Protein AF-A0A6J1DW46-F1 (afdb_monomer)

InterPro domains:
  IPR002769 Translation initiation factor IF6 [PF01912] (4-79)
  IPR002769 Translation initiation factor IF6 [PTHR10784] (1-80)
  IPR002769 Translation initiation factor IF6 [SM00654] (3-91)

Secondary structure (DSSP, 8-state):
------BTTBS-HHHHEEE-SS-EEEETTS-HHHHHHHHHHHTTTS-EEEE-BTTBS-HHHH-EEETTEEE--TT--TTSTHHHHHHHHH--

Foldseek 3Di:
DDDQDAWPNHSPQLQQWDDEQAAIEGEPPTDVVNVVVCCVVPVVPHYYYYDDFLNDRRDSVQWDDYLQDIDHDPSGDPPDCRVVVRCVSNPD

Solvent-accessible surface area (backbone atoms only — not comparable to full-atom values): 5539 Å² total; per-residue (Å²): 135,90,81,89,66,58,52,91,90,34,76,63,46,62,36,33,27,40,82,45,91,52,40,31,41,34,31,52,92,62,59,65,71,51,55,51,55,49,42,75,76,30,58,92,79,29,60,76,43,77,33,48,52,64,89,36,46,48,43,25,70,62,36,55,65,52,74,89,49,73,45,72,54,92,70,53,54,85,87,41,68,46,54,58,50,55,53,56,72,70,67,116

Organism: Momordica charantia (NCBI:txid3673)

Mean predicted aligned error: 6.91 Å

Structure (mmCIF, N/CA/C/O backbone):
data_AF-A0A6J1DW46-F1
#
_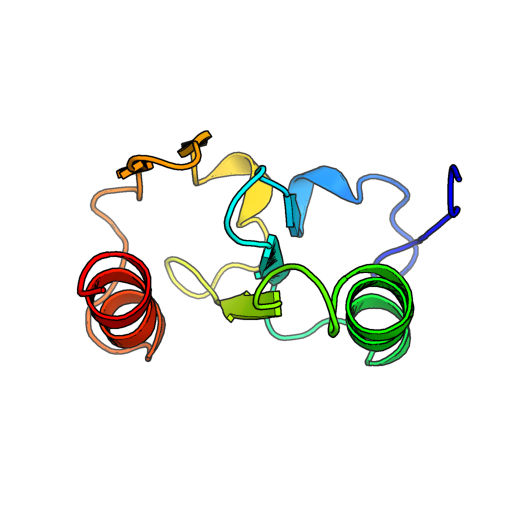entry.id   AF-A0A6J1DW46-F1
#
loop_
_atom_site.group_PDB
_atom_site.id
_atom_site.type_symbol
_atom_site.label_atom_id
_atom_site.label_alt_id
_atom_site.label_comp_id
_atom_site.label_asym_id
_atom_site.label_entity_id
_atom_site.label_seq_id
_atom_site.pdbx_PDB_ins_code
_atom_site.Cartn_x
_atom_site.Cartn_y
_atom_site.Cartn_z
_atom_site.occupancy
_atom_site.B_iso_or_equiv
_atom_site.auth_seq_id
_atom_site.auth_comp_id
_atom_site.auth_asym_id
_atom_site.auth_atom_id
_atom_site.pdbx_PDB_model_num
ATOM 1 N N . MET A 1 1 ? -8.534 16.059 8.023 1.00 75.38 1 MET A N 1
ATOM 2 C CA . MET A 1 1 ? -7.460 17.021 7.692 1.00 75.38 1 MET A CA 1
ATOM 3 C C . MET A 1 1 ? -6.819 16.572 6.385 1.00 75.38 1 MET A C 1
ATOM 5 O O . MET A 1 1 ? -6.817 15.376 6.135 1.00 75.38 1 MET A O 1
ATOM 9 N N . ALA A 1 2 ? -6.368 17.480 5.517 1.00 80.81 2 ALA A N 1
ATOM 10 C CA . ALA A 1 2 ? -5.710 17.108 4.261 1.00 80.81 2 ALA A CA 1
ATOM 11 C C . ALA A 1 2 ? -4.207 17.396 4.369 1.00 80.81 2 ALA A C 1
ATOM 13 O O . ALA A 1 2 ? -3.792 18.554 4.304 1.00 80.81 2 ALA A O 1
ATOM 14 N N . THR A 1 3 ? -3.408 16.346 4.554 1.00 86.56 3 THR A N 1
ATOM 15 C CA . THR A 1 3 ? -1.951 16.445 4.715 1.00 86.56 3 THR A CA 1
ATOM 16 C C . THR A 1 3 ? -1.270 16.316 3.357 1.00 86.56 3 THR A C 1
ATOM 18 O O . THR A 1 3 ? -1.563 15.405 2.584 1.00 86.56 3 THR A O 1
ATOM 21 N N . ARG A 1 4 ? -0.367 17.249 3.039 1.00 87.12 4 ARG A N 1
ATOM 22 C CA . ARG A 1 4 ? 0.415 17.206 1.797 1.00 87.12 4 ARG A CA 1
ATOM 23 C C . ARG A 1 4 ? 1.640 16.331 2.006 1.00 87.12 4 ARG A C 1
ATOM 25 O O . ARG A 1 4 ? 2.406 16.567 2.934 1.00 87.12 4 ARG A O 1
ATOM 32 N N . LEU A 1 5 ? 1.825 15.355 1.125 1.00 86.44 5 LEU A N 1
ATOM 33 C CA . LEU A 1 5 ? 2.948 14.426 1.161 1.00 86.44 5 LEU A CA 1
ATOM 34 C C . LEU A 1 5 ? 3.564 14.285 -0.224 1.00 86.44 5 LEU A C 1
ATOM 36 O O . LEU A 1 5 ? 2.893 14.475 -1.237 1.00 86.44 5 LEU A O 1
ATOM 40 N N . MET A 1 6 ? 4.849 13.951 -0.243 1.00 86.12 6 MET A N 1
ATOM 41 C CA . MET A 1 6 ? 5.602 13.640 -1.452 1.00 86.12 6 MET A CA 1
ATOM 42 C C . MET A 1 6 ? 6.386 12.355 -1.216 1.00 86.12 6 MET A C 1
ATOM 44 O O . MET A 1 6 ? 6.951 12.156 -0.139 1.00 86.12 6 MET A O 1
ATOM 48 N N . PHE A 1 7 ? 6.426 11.492 -2.224 1.00 83.12 7 PHE A N 1
ATOM 49 C CA . PHE A 1 7 ? 7.208 10.260 -2.206 1.00 83.12 7 PHE A CA 1
ATOM 50 C C . PHE A 1 7 ? 8.398 10.427 -3.147 1.00 83.12 7 PHE A C 1
ATOM 52 O O . PHE A 1 7 ? 8.188 10.550 -4.347 1.00 83.12 7 PHE A O 1
ATOM 59 N N . GLU A 1 8 ? 9.628 10.475 -2.624 1.00 82.69 8 GLU A N 1
ATOM 60 C CA . GLU A 1 8 ? 10.861 10.624 -3.428 1.00 82.69 8 GLU A CA 1
ATOM 61 C C . GLU A 1 8 ? 10.761 11.719 -4.516 1.00 82.69 8 GLU A C 1
ATOM 63 O O . GLU A 1 8 ? 11.107 11.499 -5.672 1.00 82.69 8 GLU A O 1
ATOM 68 N N . ASN A 1 9 ? 10.256 12.905 -4.148 1.00 84.06 9 ASN A N 1
ATOM 69 C CA . ASN A 1 9 ? 10.038 14.044 -5.056 1.00 84.06 9 ASN A CA 1
ATOM 70 C C . ASN A 1 9 ? 8.888 13.871 -6.081 1.00 84.06 9 ASN A C 1
ATOM 72 O O . ASN A 1 9 ? 8.738 14.685 -6.988 1.00 84.06 9 ASN A O 1
ATOM 76 N N . SER A 1 10 ? 8.044 12.848 -5.924 1.00 84.75 10 SER A N 1
ATOM 77 C CA . SER A 1 10 ? 6.795 12.673 -6.670 1.00 84.75 10 SER A CA 1
ATOM 78 C C . SER A 1 10 ? 5.581 13.140 -5.864 1.00 84.75 10 SER A C 1
ATOM 80 O O . SER A 1 10 ? 5.418 12.798 -4.688 1.00 84.75 10 SER A O 1
ATOM 82 N N . CYS A 1 11 ? 4.693 13.883 -6.528 1.00 87.50 11 CYS A N 1
ATOM 83 C CA . CYS A 1 11 ? 3.393 14.295 -5.991 1.00 87.50 11 CYS A CA 1
ATOM 84 C C . CYS A 1 11 ? 2.320 13.195 -6.113 1.00 87.50 11 CYS A C 1
ATOM 86 O O . CYS A 1 11 ? 1.217 13.345 -5.588 1.00 87.50 11 CYS A O 1
ATOM 88 N N . GLU A 1 12 ? 2.615 12.084 -6.792 1.00 88.94 12 GLU A N 1
ATOM 89 C CA . GLU A 1 12 ? 1.658 11.009 -7.070 1.00 88.94 12 GLU A CA 1
ATOM 90 C C . GLU A 1 12 ? 1.548 10.007 -5.908 1.00 88.94 12 GLU A C 1
ATOM 92 O O . GLU A 1 12 ? 1.762 8.807 -6.059 1.00 88.94 12 GLU A O 1
ATOM 97 N N . VAL A 1 13 ? 1.191 10.497 -4.719 1.00 89.25 13 VAL A N 1
ATOM 98 C CA . VAL A 1 13 ? 1.115 9.704 -3.476 1.00 89.25 13 VAL A CA 1
ATOM 99 C C . VAL A 1 13 ? 0.266 8.436 -3.634 1.00 89.25 13 VAL A C 1
ATOM 101 O O . VAL A 1 13 ? 0.667 7.366 -3.183 1.00 89.25 13 VAL A O 1
ATOM 104 N N . GLY A 1 14 ? -0.865 8.527 -4.342 1.00 88.00 14 GLY A N 1
ATOM 105 C CA . GLY A 1 14 ? -1.786 7.404 -4.564 1.00 88.00 14 GLY A CA 1
ATOM 106 C C . GLY A 1 14 ? -1.241 6.276 -5.446 1.00 88.00 14 GLY A C 1
ATOM 107 O O . GLY A 1 14 ? -1.877 5.233 -5.561 1.00 88.00 14 GLY A O 1
ATOM 108 N N . VAL A 1 15 ? -0.074 6.453 -6.072 1.00 89.94 15 VAL A N 1
ATOM 109 C CA . VAL A 1 15 ? 0.628 5.374 -6.781 1.00 89.94 15 VAL A CA 1
ATOM 110 C C . VAL A 1 15 ? 1.390 4.486 -5.800 1.00 89.94 15 VAL A C 1
ATOM 112 O O . VAL A 1 15 ? 1.472 3.273 -5.997 1.00 89.94 15 VAL A O 1
ATOM 115 N N . PHE A 1 16 ? 1.896 5.078 -4.720 1.00 90.12 16 PHE A N 1
ATOM 116 C CA . PHE A 1 16 ? 2.774 4.435 -3.741 1.00 90.12 16 PHE A CA 1
ATOM 117 C C . PHE A 1 16 ? 2.055 4.047 -2.447 1.00 90.12 16 PHE A C 1
ATOM 119 O O . PHE A 1 16 ? 2.625 3.343 -1.617 1.00 90.12 16 PHE A O 1
ATOM 126 N N . SER A 1 17 ? 0.811 4.480 -2.249 1.00 90.12 17 SER A N 1
ATOM 127 C CA . SER A 1 17 ? -0.001 4.089 -1.099 1.00 90.12 17 SER A CA 1
ATOM 128 C C . SER A 1 17 ? -1.431 3.729 -1.489 1.00 90.12 17 SER A C 1
ATOM 130 O O . SER A 1 17 ? -1.957 4.163 -2.515 1.00 90.12 17 SER A O 1
ATOM 132 N N . LYS A 1 18 ? -2.073 2.908 -0.655 1.00 90.50 18 LYS A N 1
ATOM 133 C CA . LYS A 1 18 ? -3.491 2.567 -0.764 1.00 90.50 18 LYS A CA 1
ATOM 134 C C . LYS A 1 18 ? -4.156 2.751 0.588 1.00 90.50 18 LYS A C 1
ATOM 136 O O . LYS A 1 18 ? -3.892 1.991 1.509 1.00 90.50 18 LYS A O 1
ATOM 141 N N . LEU A 1 19 ? -5.036 3.736 0.692 1.00 90.75 19 LEU A N 1
ATOM 142 C CA . LEU A 1 19 ? -5.788 4.005 1.912 1.00 90.75 19 LEU A CA 1
ATOM 143 C C . LEU A 1 19 ? -7.214 3.472 1.771 1.00 90.75 19 LEU A C 1
ATOM 145 O O . LEU A 1 19 ? -7.901 3.775 0.796 1.00 90.75 19 LEU A O 1
ATOM 149 N N . THR A 1 20 ? -7.650 2.678 2.745 1.00 89.12 20 THR A N 1
ATOM 150 C C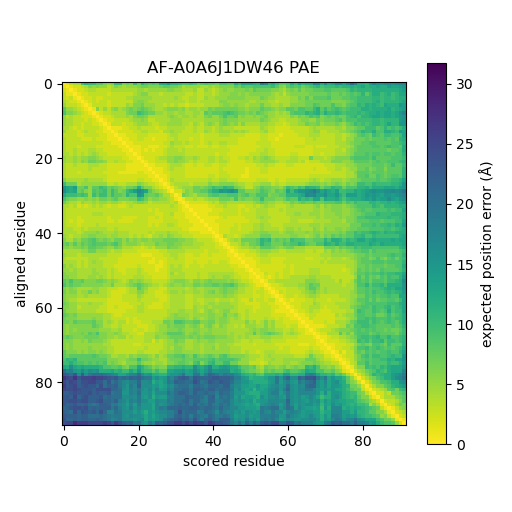A . THR A 1 20 ? -9.029 2.193 2.874 1.00 89.12 20 THR A CA 1
ATOM 151 C C . THR A 1 20 ? -9.554 2.489 4.277 1.00 89.12 20 THR A C 1
ATOM 153 O O . THR A 1 20 ? -8.807 2.927 5.148 1.00 89.12 20 THR A O 1
ATOM 156 N N . ASN A 1 21 ? -10.837 2.221 4.522 1.00 88.50 21 ASN A N 1
ATOM 157 C CA . ASN A 1 21 ? -11.448 2.444 5.835 1.00 88.50 21 ASN A CA 1
ATOM 158 C C . ASN A 1 21 ? -10.930 1.495 6.930 1.00 88.50 21 ASN A C 1
ATOM 160 O O . ASN A 1 21 ? -11.186 1.765 8.096 1.00 88.50 21 ASN A O 1
ATOM 164 N N . ALA A 1 22 ? -10.281 0.381 6.570 1.00 86.88 22 ALA A N 1
ATOM 165 C CA . ALA A 1 22 ? -9.834 -0.636 7.528 1.00 86.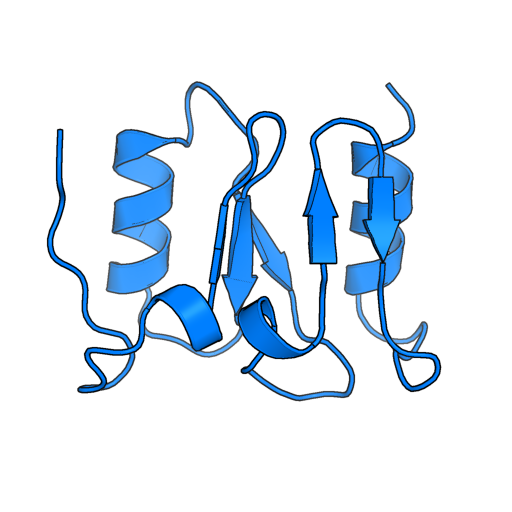88 22 ALA A CA 1
ATOM 166 C C . ALA A 1 22 ? -8.312 -0.798 7.581 1.00 86.88 22 ALA A C 1
ATOM 168 O O . ALA A 1 22 ? -7.787 -1.221 8.599 1.00 86.88 22 ALA A O 1
ATOM 169 N N . TYR A 1 23 ? -7.595 -0.478 6.504 1.00 87.88 23 TYR A N 1
ATOM 170 C CA . TYR A 1 23 ? -6.142 -0.621 6.438 1.00 87.88 23 TYR A CA 1
ATOM 171 C C . TYR A 1 23 ? -5.532 0.389 5.467 1.00 87.88 23 TYR A C 1
ATOM 173 O O . TYR A 1 23 ? -6.164 0.823 4.495 1.00 87.88 23 TYR A O 1
ATOM 181 N N . CYS A 1 24 ? -4.271 0.728 5.709 1.00 89.56 24 CYS A N 1
ATOM 182 C CA . CYS A 1 24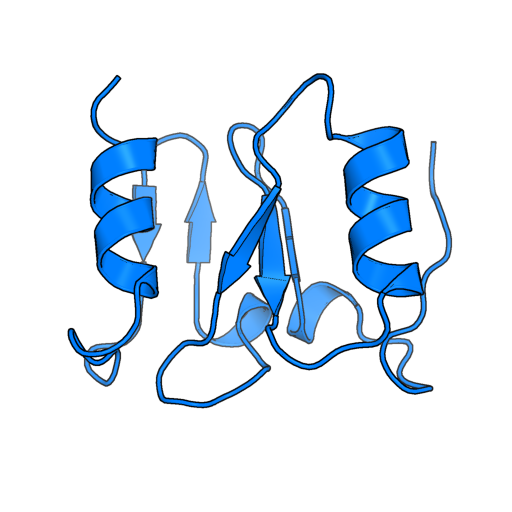 ? -3.458 1.538 4.820 1.00 89.56 24 CYS A CA 1
ATOM 183 C C . CYS A 1 24 ? -2.242 0.727 4.369 1.00 89.56 24 CYS A C 1
ATOM 185 O O . CYS A 1 24 ? -1.525 0.158 5.186 1.00 89.56 24 CYS A O 1
ATOM 187 N N . LEU A 1 25 ? -2.003 0.674 3.064 1.00 88.81 25 LEU A N 1
ATOM 188 C CA . LEU A 1 25 ? -0.815 0.074 2.478 1.00 88.81 25 LEU A CA 1
ATOM 189 C C . LEU A 1 25 ? 0.135 1.167 2.020 1.00 88.81 25 LEU A C 1
ATOM 191 O O . LEU A 1 25 ? -0.283 2.141 1.392 1.00 88.81 25 LEU A O 1
ATOM 195 N N . VAL A 1 26 ? 1.419 0.969 2.278 1.00 89.25 26 VAL A N 1
ATOM 196 C CA . VAL A 1 26 ? 2.493 1.884 1.898 1.00 89.25 26 VAL A CA 1
ATOM 197 C C . VAL A 1 26 ? 3.588 1.096 1.189 1.00 89.25 26 VAL A C 1
ATOM 199 O O . VAL A 1 26 ? 3.953 0.007 1.627 1.00 89.25 26 VAL A O 1
ATOM 202 N N . ALA A 1 27 ? 4.122 1.634 0.096 1.00 87.75 27 ALA A N 1
ATOM 203 C CA . ALA A 1 27 ? 5.222 1.019 -0.630 1.00 87.75 27 ALA A CA 1
ATOM 204 C C . ALA A 1 27 ? 6.479 0.875 0.243 1.00 87.75 27 ALA A C 1
ATOM 206 O O . ALA A 1 27 ? 6.882 1.806 0.945 1.00 87.75 27 ALA A O 1
ATOM 207 N N . ILE A 1 28 ? 7.137 -0.281 0.157 1.00 83.44 28 ILE A N 1
ATOM 208 C CA . ILE A 1 28 ? 8.476 -0.477 0.729 1.00 83.44 28 ILE A CA 1
ATOM 209 C C . ILE A 1 28 ? 9.505 0.308 -0.097 1.00 83.44 28 ILE A C 1
ATOM 211 O O . ILE A 1 28 ? 9.435 0.345 -1.325 1.00 83.44 28 ILE A O 1
ATOM 215 N N . GLY A 1 29 ? 10.486 0.909 0.581 1.00 75.00 29 GLY A N 1
ATOM 216 C CA . GLY A 1 29 ? 11.603 1.600 -0.070 1.00 75.00 29 GLY A CA 1
ATOM 217 C C . GLY A 1 29 ? 11.332 3.064 -0.414 1.00 75.00 29 GLY A C 1
ATOM 218 O O . GLY A 1 29 ? 11.885 3.546 -1.394 1.00 75.00 29 GLY A O 1
ATOM 219 N N . GLY A 1 30 ? 10.464 3.738 0.346 1.00 73.12 30 GLY A N 1
ATOM 220 C CA . GLY A 1 30 ? 10.371 5.201 0.378 1.00 73.12 30 GLY A CA 1
ATOM 221 C C . GLY A 1 30 ? 11.089 5.806 1.581 1.00 73.12 30 GLY A C 1
ATOM 222 O O . GLY A 1 30 ? 11.535 5.084 2.475 1.00 73.12 30 GLY A O 1
ATOM 223 N N . SER A 1 31 ? 11.148 7.139 1.632 1.00 73.62 31 SER A N 1
ATOM 224 C CA . SER A 1 31 ? 11.643 7.857 2.810 1.00 73.62 31 SER A CA 1
ATOM 225 C C . SER A 1 31 ? 10.768 7.575 4.035 1.00 73.62 31 SER A C 1
ATOM 227 O O . SER A 1 31 ? 9.541 7.483 3.932 1.00 73.62 31 SER A O 1
ATOM 229 N N . GLU A 1 32 ? 11.386 7.469 5.215 1.00 79.31 32 GLU A N 1
ATOM 230 C CA . GLU A 1 32 ? 10.649 7.257 6.470 1.00 79.31 32 GLU A CA 1
ATOM 231 C C . GLU A 1 32 ? 9.620 8.359 6.718 1.00 79.31 32 GLU A C 1
ATOM 233 O O . GLU A 1 32 ? 8.524 8.061 7.178 1.00 79.31 32 GLU A O 1
ATOM 238 N N . ASN A 1 33 ? 9.905 9.586 6.271 1.00 84.12 33 ASN A N 1
ATOM 239 C CA . ASN A 1 33 ? 8.983 10.721 6.310 1.00 84.12 33 ASN A CA 1
ATOM 240 C C . ASN A 1 33 ? 7.600 10.390 5.726 1.00 84.12 33 ASN A C 1
ATOM 242 O O . ASN A 1 33 ? 6.589 10.861 6.243 1.00 84.12 33 ASN A O 1
ATOM 246 N N . PHE A 1 34 ? 7.544 9.587 4.657 1.00 85.88 34 PHE A N 1
ATOM 247 C CA . PHE A 1 34 ? 6.280 9.186 4.048 1.00 85.88 34 PHE A CA 1
ATOM 248 C C . PHE A 1 34 ? 5.486 8.286 4.993 1.00 85.88 34 PHE A C 1
ATOM 250 O O . PHE A 1 34 ? 4.330 8.573 5.283 1.00 85.88 34 PHE A O 1
ATOM 257 N N . TYR A 1 35 ? 6.115 7.234 5.522 1.00 87.50 35 TYR A N 1
ATOM 258 C CA . TYR A 1 35 ? 5.469 6.310 6.453 1.00 87.50 35 TYR A CA 1
ATOM 259 C C . TYR A 1 35 ? 5.085 6.992 7.772 1.00 87.50 35 TYR A C 1
ATOM 261 O O . TYR A 1 35 ? 3.953 6.832 8.215 1.00 87.50 35 TYR A O 1
ATOM 269 N N . SER A 1 36 ? 5.976 7.797 8.355 1.00 88.25 36 SER A N 1
ATOM 270 C CA . SER A 1 36 ? 5.721 8.513 9.608 1.00 88.25 36 SER A CA 1
ATOM 271 C C . SER A 1 36 ? 4.530 9.460 9.506 1.00 88.25 36 SER A C 1
ATOM 273 O O . SER A 1 36 ? 3.797 9.611 10.475 1.00 88.25 36 SER A O 1
ATOM 275 N N . ALA A 1 37 ? 4.282 10.063 8.341 1.00 89.19 37 ALA A N 1
ATOM 276 C CA . ALA A 1 37 ? 3.095 10.887 8.148 1.00 89.19 37 ALA A CA 1
ATOM 277 C C . ALA A 1 37 ? 1.793 10.071 8.128 1.00 89.19 37 ALA A C 1
ATOM 279 O O . ALA A 1 37 ? 0.784 10.523 8.665 1.00 89.19 37 ALA A O 1
ATOM 280 N N . PHE A 1 38 ? 1.805 8.867 7.543 1.00 88.69 38 PHE A N 1
ATOM 281 C CA . PHE A 1 38 ? 0.657 7.961 7.640 1.00 88.69 38 PHE A CA 1
ATOM 282 C C . PHE A 1 38 ? 0.479 7.454 9.067 1.00 88.69 38 PHE A C 1
ATOM 284 O O . PHE A 1 38 ? -0.641 7.418 9.552 1.00 88.69 38 PHE A O 1
ATOM 291 N N . GLU A 1 39 ? 1.556 7.092 9.754 1.00 87.38 39 GLU A N 1
ATOM 292 C CA . GLU A 1 39 ? 1.503 6.595 11.129 1.00 87.38 39 GLU A CA 1
ATOM 293 C C . GLU A 1 39 ? 1.043 7.673 12.124 1.00 87.38 39 GLU A C 1
ATOM 295 O O . GLU A 1 39 ? 0.246 7.375 13.008 1.00 87.38 39 GLU A O 1
ATOM 300 N N . ALA A 1 40 ? 1.451 8.931 11.940 1.00 89.88 40 ALA A N 1
ATOM 301 C CA . ALA A 1 40 ? 1.017 10.050 12.777 1.00 89.88 40 ALA A CA 1
ATOM 302 C C . ALA A 1 40 ? -0.499 10.301 12.700 1.00 89.88 40 ALA A C 1
ATOM 304 O O . ALA A 1 40 ? -1.125 10.592 13.716 1.00 89.88 40 ALA A O 1
ATOM 305 N N . GLU A 1 41 ? -1.095 10.166 11.512 1.00 88.31 41 GLU A N 1
ATOM 306 C CA . GLU A 1 41 ? -2.530 10.406 11.303 1.00 88.31 41 GLU A CA 1
ATOM 307 C C . GLU A 1 41 ? -3.385 9.144 11.510 1.00 88.31 41 GLU A C 1
ATOM 309 O O . GLU A 1 41 ? -4.522 9.226 11.973 1.00 88.31 41 GLU A O 1
ATOM 314 N N . LEU A 1 42 ? -2.867 7.967 11.141 1.00 87.56 42 LEU A N 1
ATOM 315 C CA . LEU A 1 42 ? -3.633 6.718 11.046 1.00 87.56 42 LEU A CA 1
ATOM 316 C C . LEU A 1 42 ? -3.221 5.658 12.063 1.00 87.56 42 LEU A C 1
ATOM 318 O O . LEU A 1 42 ? -4.007 4.745 12.293 1.00 87.56 42 LEU A O 1
ATOM 322 N N . GLY A 1 43 ? -2.042 5.752 12.682 1.00 80.38 43 GLY A N 1
ATOM 323 C CA . GLY A 1 43 ? -1.485 4.693 13.534 1.00 80.38 43 GLY A CA 1
ATOM 324 C C . GLY A 1 43 ? -2.348 4.332 14.748 1.00 80.38 43 GLY A C 1
ATOM 325 O O . GLY A 1 43 ? -2.254 3.217 15.252 1.00 80.38 43 GLY A O 1
ATOM 326 N N . GLY A 1 44 ? -3.229 5.237 15.186 1.00 83.25 44 GLY A N 1
ATOM 327 C CA . GLY A 1 44 ? -4.215 4.980 16.244 1.00 83.25 44 GLY A CA 1
ATOM 328 C C . GLY A 1 44 ? -5.589 4.489 15.763 1.00 83.25 44 GLY A C 1
ATOM 329 O O . GLY A 1 44 ? -6.438 4.195 16.599 1.00 83.25 44 GLY A O 1
ATOM 330 N N . LEU A 1 45 ? -5.839 4.435 14.449 1.00 87.12 45 LEU A N 1
ATOM 331 C CA . LEU A 1 45 ? -7.157 4.152 13.858 1.00 87.12 45 LEU A CA 1
ATOM 332 C C . LEU A 1 45 ? -7.153 2.917 12.956 1.00 87.12 45 LEU A C 1
ATOM 334 O O . LEU A 1 45 ? -8.026 2.064 13.088 1.00 87.12 45 LEU A O 1
ATOM 338 N N . ILE A 1 46 ? -6.198 2.833 12.025 1.00 89.31 46 ILE A N 1
ATOM 339 C CA . ILE A 1 46 ? -6.076 1.726 11.073 1.00 89.31 46 ILE A CA 1
ATOM 340 C C . ILE A 1 46 ? -4.614 1.278 10.953 1.00 89.31 46 ILE A C 1
ATOM 342 O O . ILE A 1 46 ? -3.708 2.112 10.967 1.00 89.31 46 ILE A O 1
ATOM 346 N N . PRO A 1 47 ? -4.349 -0.027 10.784 1.00 88.69 47 PRO A N 1
ATOM 347 C CA . PRO A 1 47 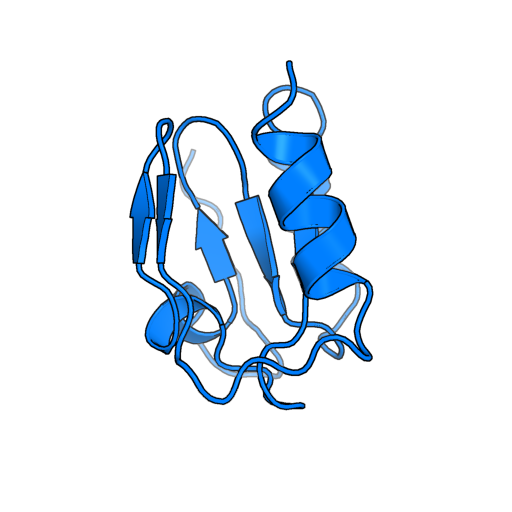? -3.000 -0.529 10.569 1.00 88.69 47 PRO A CA 1
ATOM 348 C C . PRO A 1 47 ? -2.397 0.036 9.277 1.00 88.69 47 PRO A C 1
ATOM 350 O O . PRO A 1 47 ? -2.996 -0.045 8.199 1.00 88.69 47 PRO A O 1
ATOM 353 N N . VAL A 1 48 ? -1.180 0.570 9.388 1.00 87.69 48 VAL A N 1
ATOM 354 C CA . VAL A 1 48 ? -0.360 1.013 8.256 1.00 87.69 48 VAL A CA 1
ATOM 355 C C . VAL A 1 48 ? 0.686 -0.061 7.967 1.00 87.69 48 VAL A C 1
ATOM 357 O O . VAL A 1 48 ? 1.584 -0.301 8.769 1.00 87.69 48 VAL A O 1
ATOM 360 N N . VAL A 1 49 ? 0.580 -0.724 6.818 1.00 85.88 49 VAL A N 1
ATOM 361 C CA . VAL A 1 49 ? 1.420 -1.871 6.458 1.00 85.88 49 VAL A CA 1
ATOM 362 C C . VAL A 1 49 ? 2.330 -1.525 5.291 1.00 85.88 49 VAL A C 1
ATOM 364 O O . VAL A 1 49 ? 1.881 -1.094 4.228 1.00 85.88 49 VAL A O 1
ATOM 367 N N . LYS A 1 50 ? 3.631 -1.754 5.480 1.00 86.75 50 LYS A N 1
ATOM 368 C CA . LYS A 1 50 ? 4.633 -1.620 4.421 1.00 86.75 50 LYS A CA 1
ATOM 369 C C . LYS A 1 50 ? 4.632 -2.879 3.558 1.00 86.75 50 LYS A C 1
ATOM 371 O O . LYS A 1 50 ? 4.921 -3.968 4.050 1.00 86.75 50 LYS A O 1
ATOM 376 N N . VAL A 1 51 ? 4.336 -2.728 2.272 1.00 82.56 51 VAL A N 1
ATOM 377 C CA . VAL A 1 51 ? 4.238 -3.837 1.322 1.00 82.56 51 VAL A CA 1
ATOM 378 C C . VAL A 1 51 ? 4.904 -3.501 -0.012 1.00 82.56 51 VAL A C 1
ATOM 380 O O . VAL A 1 51 ? 4.962 -2.350 -0.438 1.00 82.56 51 VAL A O 1
ATOM 383 N N . SER A 1 52 ? 5.440 -4.523 -0.670 1.00 82.31 52 SER A N 1
ATOM 384 C CA . SER A 1 52 ? 5.858 -4.479 -2.068 1.00 82.31 52 SER A CA 1
ATOM 385 C C . SER A 1 52 ? 5.157 -5.621 -2.786 1.00 82.31 52 SER A C 1
ATOM 387 O O . SER A 1 52 ? 5.015 -6.714 -2.235 1.00 82.31 52 SER A O 1
ATOM 389 N N . ILE A 1 53 ? 4.683 -5.342 -3.993 1.00 81.69 53 ILE A N 1
ATOM 390 C CA . ILE A 1 53 ? 3.994 -6.307 -4.844 1.00 81.69 53 ILE A CA 1
ATOM 391 C C . ILE A 1 53 ? 4.876 -6.502 -6.062 1.00 81.69 53 ILE A C 1
ATOM 393 O O . ILE A 1 53 ? 5.202 -5.524 -6.737 1.00 81.69 53 ILE A O 1
ATOM 397 N N . ASP A 1 54 ? 5.286 -7.748 -6.296 1.00 81.12 54 ASP A N 1
ATOM 398 C CA . ASP A 1 54 ? 6.143 -8.115 -7.430 1.00 81.12 54 ASP A CA 1
ATOM 399 C C . ASP A 1 54 ? 7.478 -7.333 -7.455 1.00 81.12 54 ASP A C 1
ATOM 401 O O . ASP A 1 54 ? 7.959 -6.884 -8.489 1.00 81.12 54 ASP A O 1
ATOM 405 N N . GLY A 1 55 ? 8.037 -7.041 -6.271 1.00 78.56 55 GLY A N 1
ATOM 406 C CA . GLY A 1 55 ? 9.258 -6.233 -6.123 1.00 78.56 55 GLY A CA 1
ATOM 407 C C . GLY A 1 55 ? 9.104 -4.757 -6.517 1.00 78.56 55 GLY A C 1
ATOM 408 O O . GLY A 1 55 ? 10.083 -4.012 -6.526 1.00 78.56 55 GLY A O 1
ATOM 409 N N . THR A 1 56 ? 7.886 -4.304 -6.825 1.00 84.06 56 THR A N 1
ATOM 410 C CA . THR A 1 56 ? 7.618 -2.924 -7.230 1.00 84.06 56 THR A CA 1
ATOM 411 C C . THR A 1 56 ? 7.159 -2.057 -6.058 1.00 84.06 56 THR A C 1
ATOM 413 O O . THR A 1 56 ? 6.711 -2.540 -5.011 1.00 84.06 56 THR A O 1
ATOM 416 N N . ARG A 1 57 ? 7.256 -0.737 -6.254 1.00 85.50 57 ARG A N 1
ATOM 417 C CA . ARG A 1 57 ? 6.820 0.293 -5.296 1.00 85.50 57 ARG A CA 1
ATOM 418 C C . ARG A 1 57 ? 5.454 0.901 -5.646 1.00 85.50 57 ARG A C 1
ATOM 420 O O . ARG A 1 57 ? 4.957 1.752 -4.924 1.00 85.50 57 ARG A O 1
ATOM 427 N N . ILE A 1 58 ? 4.817 0.467 -6.733 1.00 88.50 58 ILE A N 1
ATOM 428 C CA . ILE A 1 58 ? 3.590 1.078 -7.283 1.00 88.50 58 ILE A CA 1
ATOM 429 C C . ILE A 1 58 ? 2.305 0.395 -6.782 1.00 88.50 58 ILE A C 1
ATOM 431 O O . ILE A 1 58 ? 1.372 0.110 -7.538 1.00 88.50 58 ILE A O 1
ATOM 435 N N . ILE A 1 59 ? 2.257 0.117 -5.480 1.00 88.31 59 ILE A N 1
ATOM 436 C CA . ILE A 1 59 ? 1.212 -0.698 -4.845 1.00 88.31 59 ILE A CA 1
ATOM 437 C C . ILE A 1 59 ? -0.202 -0.112 -4.993 1.00 88.31 59 ILE A C 1
ATOM 439 O O . ILE A 1 59 ? -1.175 -0.855 -5.111 1.00 88.31 59 ILE A O 1
ATOM 443 N N . GLY A 1 60 ? -0.330 1.216 -5.046 1.00 88.19 60 GLY A N 1
ATOM 444 C CA . GLY A 1 60 ? -1.618 1.899 -5.146 1.00 88.19 60 GLY A CA 1
ATOM 445 C C . GLY A 1 60 ? -2.290 1.713 -6.509 1.00 88.19 60 GLY A C 1
ATOM 446 O O . GLY A 1 60 ? -3.523 1.735 -6.594 1.00 88.19 60 GLY A O 1
ATOM 447 N N . ARG A 1 61 ? -1.482 1.464 -7.555 1.00 88.56 61 ARG A N 1
ATOM 448 C CA . ARG A 1 61 ? -1.936 1.161 -8.925 1.00 88.56 61 ARG A CA 1
ATOM 449 C C . ARG A 1 61 ? -2.146 -0.327 -9.171 1.00 88.56 61 ARG A C 1
ATOM 451 O O . ARG A 1 61 ? -3.052 -0.676 -9.916 1.00 88.56 61 ARG A O 1
ATOM 458 N N . LEU A 1 62 ? -1.311 -1.182 -8.582 1.00 86.56 62 LEU A N 1
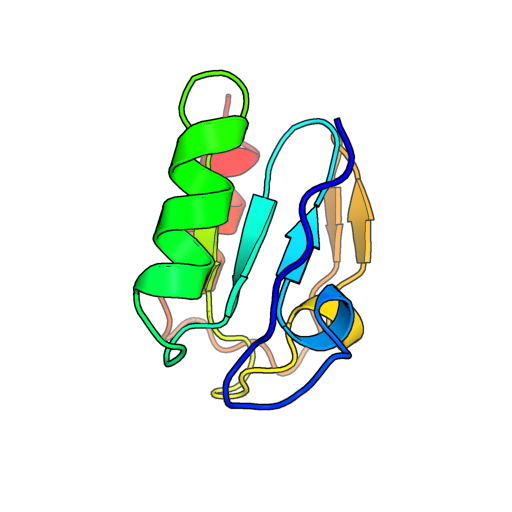ATOM 459 C CA . LEU A 1 62 ? -1.392 -2.631 -8.794 1.00 86.56 62 LEU A CA 1
ATOM 460 C C . LEU A 1 62 ? -2.550 -3.277 -8.033 1.00 86.56 62 LEU A C 1
ATOM 462 O O . LEU A 1 62 ? -3.059 -4.309 -8.463 1.00 86.56 62 LEU A O 1
ATOM 466 N N . CYS A 1 63 ? -2.980 -2.663 -6.929 1.00 84.19 63 CYS A N 1
ATOM 467 C CA . CYS A 1 63 ? -4.015 -3.215 -6.071 1.00 84.19 63 CYS A CA 1
ATOM 468 C C . CYS A 1 63 ? -5.263 -2.350 -5.974 1.00 84.19 63 CYS A C 1
ATOM 470 O O . CYS A 1 63 ? -5.225 -1.116 -5.907 1.00 84.19 63 CYS A O 1
ATOM 472 N N . ALA A 1 64 ? -6.397 -3.031 -5.860 1.00 87.06 64 ALA A N 1
ATOM 473 C CA . ALA A 1 64 ? -7.690 -2.432 -5.581 1.00 87.06 64 ALA A CA 1
ATOM 474 C C . ALA A 1 64 ? -8.301 -3.143 -4.382 1.00 87.06 64 ALA A C 1
ATOM 476 O O . ALA A 1 64 ? -8.372 -4.361 -4.365 1.00 87.06 64 ALA A O 1
ATOM 477 N N . GLY A 1 65 ? -8.729 -2.406 -3.366 1.00 86.31 65 GLY A N 1
ATOM 478 C CA . GLY A 1 65 ? -9.285 -3.014 -2.168 1.00 86.31 65 GLY A CA 1
ATOM 479 C C . GLY A 1 65 ? -10.184 -2.063 -1.407 1.00 86.31 65 GLY A C 1
ATOM 480 O O . GLY A 1 65 ? -10.161 -0.851 -1.625 1.00 86.31 65 GLY A O 1
ATOM 481 N N . ASN A 1 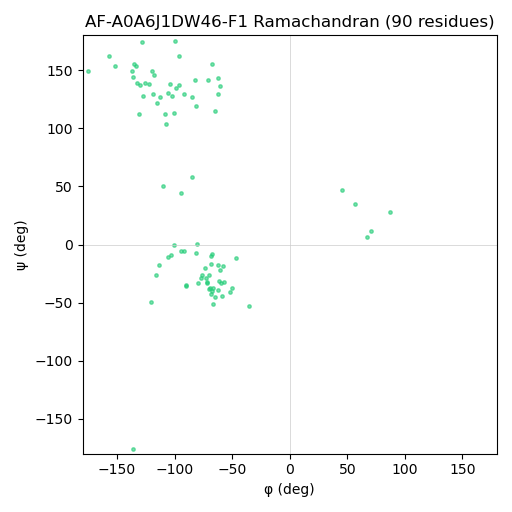66 ? -10.990 -2.644 -0.537 1.00 87.06 66 ASN A N 1
ATOM 482 C CA . ASN A 1 66 ? -11.900 -1.984 0.377 1.00 87.06 66 ASN A CA 1
ATOM 483 C C . ASN A 1 66 ? -11.796 -2.659 1.754 1.00 87.06 66 ASN A C 1
ATOM 485 O O . ASN A 1 66 ? -11.024 -3.591 1.947 1.00 87.06 66 ASN A O 1
ATOM 489 N N . LYS A 1 67 ? -12.621 -2.231 2.710 1.00 84.12 67 LYS A N 1
ATOM 490 C CA . LYS A 1 67 ? -12.626 -2.800 4.068 1.00 84.12 67 LYS A CA 1
ATOM 491 C C . LYS A 1 67 ? -12.887 -4.319 4.149 1.00 84.12 67 LYS A C 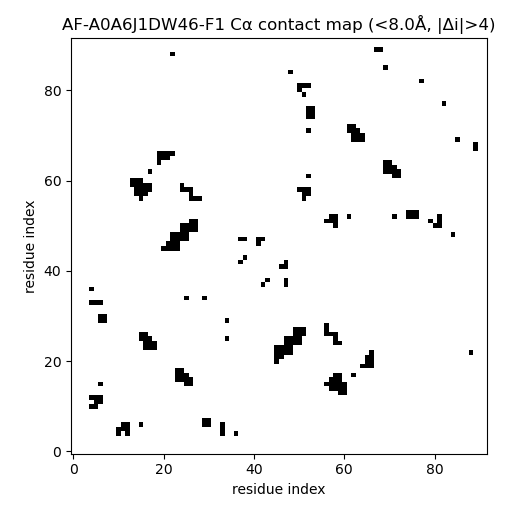1
ATOM 493 O O . LYS A 1 67 ? -12.612 -4.906 5.182 1.00 84.12 67 LYS A O 1
ATOM 498 N N . ASN A 1 68 ? -13.449 -4.926 3.102 1.00 83.75 68 ASN A N 1
ATOM 499 C CA . ASN A 1 68 ? -13.855 -6.333 3.056 1.00 83.75 68 ASN A CA 1
ATOM 500 C C . ASN A 1 68 ? -12.916 -7.208 2.213 1.00 83.75 68 ASN A C 1
ATOM 502 O O . ASN A 1 68 ? -13.072 -8.424 2.214 1.00 83.75 68 ASN A O 1
ATOM 506 N N . GLY A 1 69 ? -11.993 -6.623 1.448 1.00 81.12 69 GLY A N 1
ATOM 507 C CA . GLY A 1 69 ? -11.168 -7.386 0.518 1.00 81.12 69 GLY A CA 1
ATOM 508 C C . GLY A 1 69 ? -10.111 -6.530 -0.159 1.00 81.12 69 GLY A C 1
ATOM 509 O O . GLY A 1 69 ? -10.341 -5.357 -0.443 1.00 81.12 69 GLY A O 1
ATOM 510 N N . LEU A 1 70 ? -8.974 -7.131 -0.488 1.00 84.56 70 LEU A N 1
ATOM 511 C CA . LEU A 1 70 ? -7.947 -6.527 -1.328 1.00 84.56 70 LEU A CA 1
ATOM 512 C C . LEU A 1 70 ? -7.700 -7.430 -2.539 1.00 84.56 70 LEU A C 1
ATOM 514 O O . LEU A 1 70 ? -7.658 -8.641 -2.432 1.00 84.56 70 LEU A O 1
ATOM 518 N N . LEU A 1 71 ? -7.558 -6.857 -3.720 1.00 85.00 71 LEU A N 1
ATOM 519 C CA . LEU A 1 71 ? -7.210 -7.575 -4.936 1.00 85.00 71 LEU A CA 1
ATOM 520 C C . LEU A 1 71 ? -5.761 -7.264 -5.268 1.00 85.00 71 LEU A C 1
ATOM 522 O O . LEU A 1 71 ? -5.351 -6.099 -5.297 1.00 85.00 71 LEU A O 1
ATOM 526 N N . VAL A 1 72 ? -5.004 -8.325 -5.511 1.00 83.88 72 VAL A N 1
ATOM 527 C CA . VAL A 1 72 ? -3.589 -8.296 -5.871 1.00 83.88 72 VAL A CA 1
ATOM 528 C C . VAL A 1 72 ? -3.410 -8.940 -7.249 1.00 83.88 72 VAL A C 1
ATOM 530 O O . VAL A 1 72 ? -4.201 -9.812 -7.621 1.00 83.88 72 VAL A O 1
ATOM 533 N N . PRO A 1 73 ? -2.415 -8.513 -8.042 1.00 84.19 73 PRO A N 1
ATOM 534 C CA . PRO A 1 73 ? -2.135 -9.136 -9.328 1.00 84.19 73 PRO A CA 1
ATOM 535 C C . PRO A 1 73 ? -1.619 -10.567 -9.142 1.00 84.19 73 PRO A C 1
ATOM 537 O O . PRO A 1 73 ? -1.001 -10.891 -8.127 1.00 84.19 73 PRO A O 1
ATOM 540 N N . HIS A 1 74 ? -1.803 -11.408 -10.162 1.00 81.06 74 HIS A N 1
ATOM 541 C CA . HIS A 1 74 ? -1.327 -12.797 -10.148 1.00 81.06 74 HIS A CA 1
ATOM 542 C C . HIS A 1 74 ? 0.205 -12.926 -10.049 1.00 81.06 74 HIS A C 1
ATOM 544 O O . HIS A 1 74 ? 0.700 -13.989 -9.699 1.00 81.06 74 HIS A O 1
ATOM 550 N N . THR A 1 75 ? 0.952 -11.857 -10.352 1.00 80.62 75 THR A N 1
ATOM 551 C CA . THR A 1 75 ? 2.418 -11.809 -10.235 1.00 80.62 75 THR A CA 1
ATOM 552 C C . THR A 1 75 ? 2.895 -11.550 -8.803 1.00 80.62 75 THR A C 1
ATOM 554 O O . THR A 1 75 ? 4.092 -11.477 -8.546 1.00 80.62 75 THR A O 1
ATOM 557 N N . THR A 1 76 ? 1.977 -11.410 -7.841 1.00 77.31 76 THR A N 1
ATOM 558 C CA . THR A 1 76 ? 2.335 -11.239 -6.430 1.00 77.31 76 THR A CA 1
ATOM 559 C C . THR A 1 76 ? 3.017 -12.502 -5.917 1.00 77.31 76 THR A C 1
ATOM 561 O O . THR A 1 76 ? 2.393 -13.555 -5.843 1.00 77.31 76 THR A O 1
ATOM 564 N N . THR A 1 77 ? 4.293 -12.395 -5.551 1.00 69.25 77 THR A N 1
ATOM 565 C CA . THR A 1 77 ? 5.073 -13.536 -5.067 1.00 69.25 77 THR A CA 1
ATOM 566 C C . THR A 1 77 ? 4.822 -13.819 -3.583 1.00 69.25 77 THR A C 1
ATOM 568 O O . THR A 1 77 ? 4.752 -12.904 -2.758 1.00 69.25 77 THR A O 1
ATOM 571 N N . ASP A 1 78 ? 4.774 -15.103 -3.216 1.00 65.25 78 ASP A N 1
ATOM 572 C CA . ASP A 1 78 ? 4.666 -15.580 -1.824 1.00 65.25 78 ASP A CA 1
ATOM 573 C C . ASP A 1 78 ? 5.919 -15.307 -0.974 1.00 65.25 78 ASP A C 1
ATOM 575 O O . ASP A 1 78 ? 5.913 -15.478 0.244 1.00 65.25 78 ASP A O 1
ATOM 579 N N . GLN A 1 79 ? 7.015 -14.874 -1.603 1.00 56.12 79 GLN A N 1
ATOM 580 C CA . GLN A 1 79 ? 8.309 -14.654 -0.949 1.00 56.12 79 GLN A CA 1
ATOM 581 C C . GLN A 1 79 ? 8.350 -13.398 -0.069 1.00 56.12 79 GLN A C 1
ATOM 583 O O . GLN A 1 79 ? 9.200 -13.280 0.816 1.00 56.12 79 GLN A O 1
ATOM 588 N N . GLY A 1 80 ? 7.443 -12.449 -0.289 1.00 48.97 80 GLY A N 1
ATOM 589 C CA . GLY A 1 80 ? 7.333 -11.253 0.532 1.00 48.97 80 GLY A CA 1
ATOM 590 C C . GLY A 1 80 ? 6.273 -11.437 1.607 1.00 48.97 80 GLY A C 1
ATOM 591 O O . GLY A 1 80 ? 5.154 -11.842 1.311 1.00 48.97 80 GLY A O 1
ATOM 592 N N . LYS A 1 81 ? 6.558 -10.997 2.838 1.00 48.56 81 LYS A N 1
ATOM 593 C CA . LYS A 1 81 ? 5.589 -10.849 3.951 1.00 48.56 81 LYS A CA 1
ATOM 594 C C . LYS A 1 81 ? 4.262 -10.154 3.559 1.00 48.56 81 LYS A C 1
ATOM 596 O O . LYS A 1 81 ? 3.312 -10.200 4.329 1.00 48.56 81 LYS A O 1
ATOM 601 N N . SER A 1 82 ? 4.197 -9.549 2.369 1.00 48.41 82 SER A N 1
ATOM 602 C CA . SER A 1 82 ? 3.007 -9.103 1.631 1.00 48.41 82 SER A CA 1
ATOM 603 C C . SER A 1 82 ? 1.782 -10.018 1.781 1.00 48.41 82 SER A C 1
ATOM 605 O O . SER A 1 82 ? 0.731 -9.547 2.213 1.00 48.41 82 SER A O 1
ATOM 607 N N . LEU A 1 83 ? 1.913 -11.325 1.519 1.00 46.56 83 LEU A N 1
ATOM 608 C CA . LEU A 1 83 ? 0.791 -12.272 1.641 1.00 46.56 83 LEU A CA 1
ATOM 609 C C . LEU A 1 83 ? 0.476 -12.650 3.095 1.00 46.56 83 LEU A C 1
ATOM 611 O O . LEU A 1 83 ? -0.679 -12.900 3.437 1.00 46.56 83 LEU A O 1
ATOM 615 N N . PHE A 1 84 ? 1.477 -12.618 3.977 1.00 40.62 84 PHE A N 1
ATOM 616 C CA . PHE A 1 84 ? 1.285 -12.905 5.399 1.00 40.62 84 PHE A CA 1
ATOM 617 C C . PHE A 1 84 ? 0.446 -11.814 6.083 1.00 40.62 84 PHE A C 1
ATOM 619 O O . PHE A 1 84 ? -0.455 -12.127 6.853 1.00 40.62 84 PHE A O 1
ATOM 626 N N . TYR A 1 85 ? 0.661 -10.537 5.745 1.00 47.38 85 TYR A N 1
ATOM 627 C CA . TYR A 1 85 ? -0.200 -9.449 6.227 1.00 47.38 85 TYR A CA 1
ATOM 628 C C . TYR A 1 85 ? -1.579 -9.459 5.573 1.00 47.38 85 TYR A C 1
ATOM 630 O O . TYR A 1 85 ? -2.552 -9.127 6.235 1.00 47.38 85 TYR A O 1
ATOM 638 N N . PHE A 1 86 ? -1.691 -9.883 4.312 1.00 46.75 86 PHE A N 1
ATOM 639 C CA . PHE A 1 86 ? -2.988 -10.039 3.658 1.00 46.75 86 PHE A CA 1
ATOM 640 C C . PHE A 1 86 ? -3.882 -11.033 4.417 1.00 46.75 86 PHE A C 1
ATOM 642 O O . PHE A 1 86 ? -5.045 -10.739 4.677 1.00 46.75 86 PHE A O 1
ATOM 649 N N . LEU A 1 87 ? -3.330 -12.176 4.837 1.00 40.75 87 LEU A N 1
ATOM 650 C CA . LEU A 1 87 ? -4.075 -13.153 5.631 1.00 40.75 87 LEU A CA 1
ATOM 651 C C . LEU A 1 87 ? -4.358 -12.639 7.053 1.00 40.75 87 LEU A C 1
ATOM 653 O O . LEU A 1 87 ? -5.449 -12.844 7.561 1.00 40.75 87 LEU A O 1
ATOM 657 N N . VAL A 1 88 ? -3.412 -11.929 7.679 1.00 43.69 88 VAL A N 1
ATOM 658 C CA . VAL A 1 88 ? -3.562 -11.404 9.052 1.00 43.69 88 VAL A CA 1
ATOM 659 C C . VAL A 1 88 ? -4.550 -10.230 9.139 1.00 43.69 88 VAL A C 1
ATOM 661 O O . VAL A 1 88 ? -5.261 -10.126 10.132 1.00 43.69 88 VAL A O 1
ATOM 664 N N . ILE A 1 89 ? -4.651 -9.373 8.116 1.00 48.75 89 ILE A N 1
ATOM 665 C CA . ILE A 1 89 ? -5.617 -8.255 8.083 1.00 48.75 89 ILE A CA 1
ATOM 666 C C . ILE A 1 89 ? -7.055 -8.761 7.861 1.00 48.75 89 ILE A C 1
ATOM 668 O O . ILE A 1 89 ? -7.991 -8.121 8.326 1.00 48.75 89 ILE A O 1
ATOM 672 N N . PHE A 1 90 ? -7.242 -9.900 7.181 1.00 42.62 90 PHE A N 1
ATOM 673 C CA . PHE A 1 90 ? -8.564 -10.502 6.938 1.00 42.62 90 PHE A CA 1
ATOM 674 C C . PHE A 1 90 ? -8.983 -11.570 7.957 1.00 42.62 90 PHE A C 1
ATOM 676 O O . PHE A 1 90 ? -10.110 -12.055 7.884 1.00 42.62 90 PHE A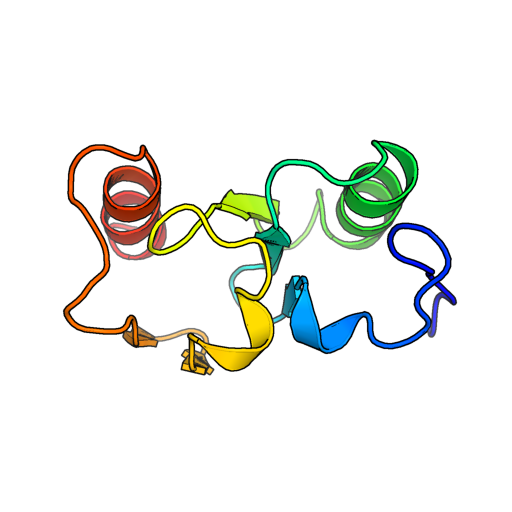 O 1
ATOM 683 N N . HIS A 1 91 ? -8.109 -11.943 8.895 1.00 37.75 91 HIS A N 1
ATOM 684 C CA . HIS A 1 91 ? -8.375 -12.977 9.899 1.00 37.75 91 HIS A CA 1
ATOM 685 C C . HIS A 1 91 ? -8.531 -12.376 11.305 1.00 37.75 91 HIS A C 1
ATOM 687 O O . HIS A 1 91 ? -7.893 -12.839 12.247 1.00 37.75 91 HIS A O 1
ATOM 693 N N . PHE A 1 92 ? -9.371 -11.345 11.429 1.00 38.44 92 PHE A N 1
ATOM 694 C CA . PHE A 1 92 ? -9.991 -10.887 12.678 1.00 38.44 92 PHE A CA 1
ATOM 695 C C . PHE A 1 92 ? -11.388 -10.332 12.394 1.00 38.44 92 PHE A C 1
ATOM 697 O O . PHE A 1 92 ? -11.541 -9.617 11.378 1.00 38.44 92 PHE A O 1
#

Radius of gyration: 12.52 Å; Cα contacts (8 Å, |Δi|>4): 130; chains: 1; bounding box: 26×33×26 Å

Sequence (92 aa):
MATRLMFENSCEVGVFSKLTNAYCLVAIGGSENFYSAFEAELGGLIPVVKVSIDGTRIIGRLCAGNKNGLLVPHTTTDQGKSLFYFLVIFHF

pLDDT: mean 78.87, std 15.01, range [37.75, 90.75]

Nearest PDB structures (foldseek):
  8esq-assembly1_y  TM=9.424E-01  e=3.270E-10  Schizosaccharomyces pombe
  6lsr-assembly1_6  TM=9.448E-01  e=3.498E-10  Homo sapiens
  8ine-assembly1_6  TM=9.356E-01  e=9.635E-10  Homo sapiens
  5m3q-assembly1_A  TM=9.394E-01  e=2.026E-09  Thermochaetoides thermophila DSM 1495
  7ohw-assembly1_y  TM=8.804E-01  e=1.893E-09  Saccharomyces cerevisiae S288C